Protein AF-A0A950LS25-F1 (afdb_monomer_lite)

Radius of gyration: 16.28 Å; chains: 1; bounding box: 35×24×46 Å

pLDDT: mean 94.0, std 10.26, range [50.5, 98.75]

Secondary structure (DSSP, 8-state):
-HHHHHHHHHHHHHHSS--HHHHHHHHTT--HHHHHHHHHHHHHHHHHHHHHHHHTPPPPTTSTT------

Sequence (71 aa):
HEAAVVQAADDLFENSVVSDETWKILSESYNTQQMMDLVFSIGQYNLVSWALNSFGVPLDDFLPGAQKKTP

Foldseek 3Di:
DVVLLVQQLVCCVPPVDRDPVSVVVPVVPDDPVRVVVSSVVSVVVVVVVVVCVVVVPFDDPPDPPGDPPDD

Structure (mmCIF, N/CA/C/O backbone):
data_AF-A0A950LS25-F1
#
_entry.id   AF-A0A950LS25-F1
#
loop_
_atom_site.group_PDB
_atom_site.id
_atom_site.type_symbol
_atom_site.label_atom_id
_atom_site.label_alt_id
_atom_site.label_comp_id
_atom_site.label_asym_id
_atom_site.label_entity_id
_atom_site.label_seq_id
_atom_site.pdbx_PDB_ins_code
_atom_site.Cartn_x
_atom_site.Cartn_y
_atom_site.Cartn_z
_atom_site.occupancy
_atom_site.B_iso_or_equiv
_atom_site.auth_seq_id
_atom_site.auth_comp_id
_atom_site.auth_asym_id
_atom_site.auth_atom_id
_atom_site.pdbx_PDB_model_num
ATOM 1 N N . HIS A 1 1 ? -10.082 -9.323 9.296 1.00 94.12 1 HIS A N 1
ATOM 2 C CA . HIS A 1 1 ? -8.707 -8.790 9.281 1.00 94.12 1 HIS A CA 1
ATOM 3 C C . HIS A 1 1 ? -8.072 -8.867 7.898 1.00 94.12 1 HIS A C 1
ATOM 5 O O . HIS A 1 1 ? -7.981 -7.836 7.259 1.00 94.12 1 HIS A O 1
ATOM 11 N N . GLU A 1 2 ? -7.707 -10.049 7.387 1.00 97.25 2 GLU A N 1
ATOM 12 C CA . GLU A 1 2 ? -6.979 -10.192 6.103 1.00 97.25 2 GLU A CA 1
ATOM 13 C C . GLU A 1 2 ? -7.673 -9.513 4.912 1.00 97.25 2 GLU A C 1
ATOM 15 O O . GLU A 1 2 ? -7.036 -8.776 4.169 1.00 97.25 2 GLU A O 1
ATOM 20 N N . ALA A 1 3 ? -8.993 -9.673 4.783 1.00 98.19 3 ALA A N 1
ATOM 21 C CA . ALA A 1 3 ? -9.764 -8.987 3.745 1.00 98.19 3 ALA A CA 1
ATOM 22 C C . ALA A 1 3 ? -9.660 -7.452 3.834 1.00 98.19 3 ALA A C 1
ATOM 24 O O . ALA A 1 3 ? -9.582 -6.786 2.810 1.00 98.19 3 ALA A O 1
ATOM 25 N N . ALA A 1 4 ? -9.592 -6.889 5.045 1.00 98.44 4 ALA A N 1
ATOM 26 C CA . ALA A 1 4 ? -9.439 -5.447 5.238 1.00 98.44 4 ALA A CA 1
ATOM 27 C C . ALA A 1 4 ? -8.021 -4.958 4.889 1.00 98.44 4 ALA A C 1
ATOM 29 O O . ALA A 1 4 ? -7.854 -3.812 4.493 1.00 98.44 4 ALA A O 1
ATOM 30 N N . VAL A 1 5 ? -7.000 -5.820 4.983 1.00 98.50 5 VAL A N 1
ATOM 31 C CA . VAL A 1 5 ? -5.641 -5.492 4.514 1.00 98.50 5 VAL A CA 1
ATOM 32 C C . VAL A 1 5 ? -5.629 -5.342 2.993 1.00 98.50 5 VAL A C 1
ATOM 34 O O . VAL A 1 5 ? -5.040 -4.394 2.484 1.00 98.50 5 VAL A O 1
ATOM 37 N N . VAL A 1 6 ? -6.308 -6.244 2.278 1.00 98.44 6 VAL A N 1
ATOM 38 C CA . VAL A 1 6 ? -6.470 -6.140 0.818 1.00 98.44 6 VAL A CA 1
ATOM 39 C C . VAL A 1 6 ? -7.300 -4.907 0.463 1.00 98.44 6 VAL A C 1
ATOM 41 O O . VAL A 1 6 ? -6.867 -4.112 -0.362 1.00 98.44 6 VAL A O 1
ATOM 44 N N . GLN A 1 7 ? -8.411 -4.671 1.170 1.00 98.75 7 GLN A N 1
ATOM 45 C CA . GLN A 1 7 ? -9.239 -3.483 0.958 1.00 98.75 7 GLN A CA 1
ATOM 46 C C . GLN A 1 7 ? -8.460 -2.177 1.174 1.00 98.75 7 GLN A C 1
ATOM 48 O O . GLN A 1 7 ? -8.658 -1.223 0.437 1.00 98.75 7 GLN A O 1
ATOM 53 N N . ALA A 1 8 ? -7.533 -2.117 2.136 1.00 98.69 8 ALA A N 1
ATOM 54 C CA . ALA A 1 8 ? -6.689 -0.936 2.323 1.00 98.69 8 ALA A CA 1
ATOM 55 C C . ALA A 1 8 ? -5.784 -0.662 1.110 1.00 98.69 8 ALA A C 1
ATOM 57 O O . ALA A 1 8 ? -5.485 0.498 0.824 1.00 98.69 8 ALA A O 1
ATOM 58 N N . ALA A 1 9 ? -5.346 -1.710 0.403 1.00 98.56 9 ALA A N 1
ATOM 59 C CA . ALA A 1 9 ? -4.582 -1.561 -0.829 1.00 98.56 9 ALA A CA 1
ATOM 60 C C . ALA A 1 9 ? -5.445 -1.010 -1.968 1.00 98.56 9 ALA A C 1
ATOM 62 O O . ALA A 1 9 ? -5.006 -0.082 -2.650 1.00 98.56 9 ALA A O 1
ATOM 63 N N . ASP A 1 10 ? -6.669 -1.520 -2.109 1.00 98.56 10 ASP A N 1
ATOM 64 C CA . ASP A 1 10 ? -7.643 -1.035 -3.090 1.00 98.56 10 ASP A CA 1
ATOM 65 C C . ASP A 1 10 ? -8.030 0.427 -2.804 1.00 98.56 10 ASP A C 1
ATOM 67 O O . ASP A 1 10 ? -7.904 1.284 -3.678 1.00 98.56 10 ASP A O 1
ATOM 71 N N . ASP A 1 11 ? -8.370 0.750 -1.552 1.00 98.69 11 ASP A N 1
ATOM 72 C CA . ASP A 1 11 ? -8.705 2.107 -1.105 1.00 98.69 11 ASP A CA 1
ATOM 73 C C . ASP A 1 11 ? -7.577 3.104 -1.446 1.00 98.69 11 ASP A C 1
ATOM 75 O O . ASP A 1 11 ? -7.822 4.182 -1.997 1.00 98.69 11 ASP A O 1
ATOM 79 N N . LEU A 1 12 ? -6.319 2.741 -1.164 1.00 98.50 12 LEU A N 1
ATOM 80 C CA . LEU A 1 12 ? -5.156 3.584 -1.460 1.00 98.50 12 LEU A CA 1
ATOM 81 C C . LEU A 1 12 ? -4.868 3.702 -2.958 1.00 98.50 12 LEU A C 1
ATOM 83 O O . LEU A 1 12 ? -4.450 4.770 -3.403 1.00 98.50 12 LEU A O 1
ATOM 87 N N . PHE A 1 13 ? -5.061 2.637 -3.734 1.00 97.75 13 PHE A N 1
ATOM 88 C CA . PHE A 1 13 ? -4.861 2.674 -5.180 1.00 97.75 13 PHE A CA 1
ATOM 89 C C . PHE A 1 13 ? -5.912 3.548 -5.875 1.00 97.75 13 PHE A C 1
ATOM 91 O O . PHE A 1 13 ? -5.566 4.362 -6.732 1.00 97.75 13 PHE A O 1
ATOM 98 N N . GLU A 1 14 ? -7.179 3.411 -5.489 1.00 97.75 14 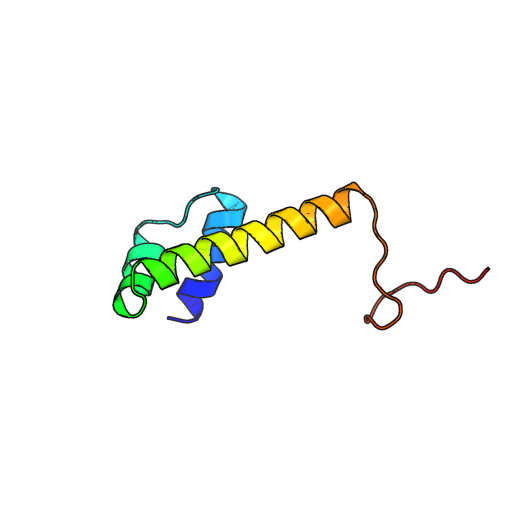GLU A N 1
ATOM 99 C CA . GLU A 1 14 ? -8.301 4.095 -6.133 1.00 97.75 14 GLU A CA 1
ATOM 100 C C . GLU A 1 14 ? -8.466 5.537 -5.647 1.00 97.75 14 GLU A C 1
ATOM 102 O O . GLU A 1 14 ? -8.693 6.446 -6.447 1.00 97.75 14 GLU A O 1
ATOM 107 N N . ASN A 1 15 ? -8.332 5.759 -4.337 1.00 97.81 15 ASN A N 1
ATOM 108 C CA . ASN A 1 15 ? -8.732 7.010 -3.692 1.00 97.81 15 ASN A CA 1
ATOM 109 C C . ASN A 1 15 ? -7.572 7.745 -3.014 1.00 97.81 15 ASN A C 1
ATOM 111 O O . ASN A 1 15 ? -7.762 8.851 -2.511 1.00 97.81 15 ASN A O 1
ATOM 115 N N . SER A 1 16 ? -6.365 7.165 -2.994 1.00 97.19 16 SER A N 1
ATOM 116 C CA . SER A 1 16 ? -5.200 7.714 -2.277 1.00 97.19 16 SER A CA 1
ATOM 117 C C . SER A 1 16 ? -5.421 7.901 -0.767 1.00 97.19 16 SER A C 1
ATOM 119 O O . SER A 1 16 ? -4.676 8.632 -0.114 1.00 97.19 16 SER A O 1
ATOM 121 N N . VAL A 1 17 ? -6.436 7.243 -0.198 1.00 98.25 17 VAL A N 1
ATOM 122 C CA . VAL A 1 17 ? -6.786 7.309 1.223 1.00 98.25 17 VAL A CA 1
ATOM 123 C C . VAL A 1 17 ? -7.470 6.011 1.645 1.00 98.25 17 VAL A C 1
ATOM 125 O O . VAL A 1 17 ? -8.313 5.502 0.916 1.00 98.25 17 VAL A O 1
ATOM 128 N N . VAL A 1 18 ? -7.115 5.477 2.816 1.00 98.56 18 VAL A N 1
ATOM 129 C CA . VAL A 1 18 ? -7.824 4.334 3.418 1.00 98.56 18 VAL A CA 1
ATOM 130 C C . VAL A 1 18 ? -9.175 4.818 3.939 1.00 98.56 18 VAL A C 1
ATOM 132 O O . VAL A 1 18 ? -9.226 5.834 4.633 1.00 98.56 18 VAL A O 1
ATOM 135 N N . SER A 1 19 ? -10.259 4.109 3.628 1.00 98.62 19 SER A N 1
ATOM 136 C CA . SER A 1 19 ? -11.593 4.483 4.106 1.00 98.62 19 SER A CA 1
ATOM 137 C C . SER A 1 19 ? -11.731 4.331 5.626 1.00 98.62 19 SER A C 1
ATOM 139 O O . SER A 1 19 ? -11.063 3.505 6.254 1.00 98.62 19 SER A O 1
ATOM 141 N N . ASP A 1 20 ? -12.647 5.093 6.231 1.00 98.62 20 ASP A N 1
ATOM 142 C CA . ASP A 1 20 ? -12.917 5.023 7.674 1.00 98.62 20 ASP A CA 1
ATOM 143 C C . ASP A 1 20 ? -13.367 3.619 8.120 1.00 98.62 20 ASP A C 1
ATOM 145 O O . ASP A 1 20 ? -13.026 3.171 9.217 1.00 98.62 20 ASP A O 1
ATOM 149 N N . GLU A 1 21 ? -14.118 2.908 7.271 1.00 98.50 21 GLU A N 1
ATOM 150 C CA . GLU A 1 21 ? -14.571 1.538 7.533 1.00 98.50 21 GLU A CA 1
ATOM 151 C C . GLU A 1 21 ? -13.388 0.565 7.598 1.00 98.50 21 GLU A C 1
ATOM 153 O O . GLU A 1 21 ? -13.220 -0.138 8.601 1.00 98.50 21 GLU A O 1
ATOM 158 N N . THR A 1 22 ? -12.525 0.579 6.579 1.00 98.75 22 THR A N 1
ATOM 159 C CA . THR A 1 22 ? -11.309 -0.241 6.537 1.00 98.75 22 THR A CA 1
ATOM 160 C C . THR A 1 22 ? -10.372 0.098 7.697 1.00 98.75 22 THR A C 1
ATOM 162 O O . THR A 1 22 ? -9.883 -0.801 8.389 1.00 98.75 22 THR A O 1
ATOM 165 N N . TRP A 1 23 ? -10.157 1.392 7.963 1.00 98.56 23 TRP A N 1
ATOM 166 C CA . TRP A 1 23 ? -9.310 1.864 9.059 1.00 98.56 23 TRP A CA 1
ATOM 167 C C . TRP A 1 23 ? -9.800 1.345 10.409 1.00 98.56 23 TRP A C 1
ATOM 169 O O . TRP A 1 23 ? -9.012 0.821 11.200 1.00 98.56 23 TRP A O 1
ATOM 179 N N . LYS A 1 24 ? -11.110 1.446 10.659 1.00 98.50 24 LYS A N 1
ATOM 180 C CA . LYS A 1 24 ? -11.729 0.971 11.895 1.00 98.50 24 LYS A CA 1
ATOM 181 C C . LYS A 1 24 ? -11.469 -0.518 12.106 1.00 98.50 24 LYS A C 1
ATOM 183 O O . LYS A 1 24 ? -10.977 -0.874 13.173 1.00 98.50 24 LYS A O 1
ATOM 188 N N . ILE A 1 25 ? -11.727 -1.358 11.100 1.00 98.56 25 ILE A N 1
ATOM 189 C CA . ILE A 1 25 ? -11.535 -2.816 11.193 1.00 98.56 25 ILE A CA 1
ATOM 190 C C . ILE A 1 25 ? -10.077 -3.164 11.511 1.00 98.56 25 ILE A C 1
ATOM 192 O O . ILE A 1 25 ? -9.804 -3.991 12.378 1.00 98.56 25 ILE A O 1
ATOM 196 N N . LEU A 1 26 ? -9.123 -2.538 10.821 1.00 98.69 26 LEU A N 1
ATOM 197 C CA . LEU A 1 26 ? -7.705 -2.844 11.013 1.00 98.69 26 LEU A CA 1
ATOM 198 C C . LEU A 1 26 ? -7.189 -2.368 12.374 1.00 98.69 26 LEU A C 1
ATOM 200 O O . LEU A 1 26 ? -6.407 -3.073 13.015 1.00 98.69 26 LEU A O 1
ATOM 204 N N . SER A 1 27 ? -7.681 -1.225 12.857 1.00 98.25 27 SER A N 1
ATOM 205 C CA . SER A 1 27 ? -7.295 -0.665 14.156 1.00 98.25 27 SER A CA 1
ATOM 206 C C . SER A 1 27 ? -7.727 -1.509 15.365 1.00 98.25 27 SER A C 1
ATOM 208 O O . SER A 1 27 ? -7.217 -1.305 16.463 1.00 98.25 27 SER A O 1
ATOM 210 N N . GLU A 1 28 ? -8.618 -2.493 15.182 1.00 98.25 28 GLU A N 1
ATOM 211 C CA . GLU A 1 28 ? -8.977 -3.456 16.236 1.00 98.25 28 GLU A CA 1
ATOM 212 C C . GLU A 1 28 ? -7.806 -4.380 16.614 1.00 98.25 28 GLU A C 1
ATOM 214 O O . GLU A 1 28 ? -7.780 -4.923 17.719 1.00 98.25 28 GLU A O 1
ATOM 219 N N . SER A 1 29 ? -6.831 -4.563 15.716 1.00 97.88 29 SER A N 1
ATOM 220 C CA . SER A 1 29 ? -5.671 -5.438 15.941 1.00 97.88 29 SER A CA 1
ATOM 221 C C . SER A 1 29 ? -4.318 -4.780 15.661 1.00 97.88 29 SER A C 1
ATOM 223 O O . SER A 1 29 ? -3.299 -5.259 16.162 1.00 97.88 29 SER A O 1
ATOM 225 N N . TYR A 1 30 ? -4.289 -3.683 14.902 1.00 98.50 30 TYR A N 1
ATOM 226 C CA . TYR A 1 30 ? -3.088 -2.898 14.636 1.00 98.50 30 TYR A CA 1
ATOM 227 C C . TYR A 1 30 ? -3.037 -1.637 15.485 1.00 98.50 30 TYR A C 1
ATOM 229 O O . TYR A 1 30 ? -4.005 -0.889 15.606 1.00 98.50 30 TYR A O 1
ATOM 237 N N . ASN A 1 31 ? -1.858 -1.370 16.038 1.00 98.56 31 ASN A N 1
ATOM 238 C CA . ASN A 1 31 ? -1.565 -0.088 16.660 1.00 98.56 31 ASN A CA 1
ATOM 239 C C . ASN A 1 31 ? -1.236 0.986 15.603 1.00 98.56 31 ASN A C 1
ATOM 241 O O . ASN A 1 31 ? -1.066 0.699 14.418 1.00 98.56 31 ASN A O 1
ATOM 245 N N . THR A 1 32 ? -1.090 2.238 16.039 1.00 98.19 32 THR A N 1
ATOM 246 C CA . THR A 1 32 ? -0.805 3.375 15.151 1.00 98.19 32 THR A CA 1
ATOM 247 C C . THR A 1 32 ? 0.441 3.181 14.284 1.00 98.19 32 THR A C 1
ATOM 249 O O . THR A 1 32 ? 0.419 3.554 13.116 1.00 98.19 32 THR A O 1
ATOM 252 N N . GLN A 1 33 ? 1.523 2.605 14.820 1.00 98.62 33 GLN A N 1
ATOM 253 C CA . GLN A 1 33 ? 2.744 2.359 14.042 1.00 98.62 33 GLN A CA 1
ATOM 254 C C . GLN A 1 33 ? 2.494 1.330 12.942 1.00 98.62 33 GLN A C 1
ATOM 256 O O . GLN A 1 33 ? 2.830 1.586 11.795 1.00 98.62 33 GLN A O 1
ATOM 261 N N . GLN A 1 34 ? 1.797 0.241 13.259 1.00 98.62 34 GLN A N 1
ATOM 262 C CA . GLN A 1 34 ? 1.431 -0.782 12.280 1.00 98.62 34 GLN A CA 1
ATOM 263 C C . GLN A 1 34 ? 0.475 -0.246 11.203 1.00 98.62 34 GLN A C 1
ATOM 265 O O . GLN A 1 34 ? 0.600 -0.611 10.038 1.00 98.62 34 GLN A O 1
ATOM 270 N N . MET A 1 35 ? -0.445 0.658 11.562 1.00 98.56 35 MET A N 1
ATOM 271 C CA . MET A 1 35 ? -1.302 1.343 10.587 1.00 98.56 35 MET A CA 1
ATOM 272 C C . MET A 1 35 ? -0.489 2.244 9.647 1.00 98.56 35 MET A C 1
ATOM 274 O O . MET A 1 35 ? -0.729 2.248 8.441 1.00 98.56 35 MET A O 1
ATOM 278 N N . MET A 1 36 ? 0.498 2.981 10.171 1.00 98.62 36 MET A N 1
ATOM 279 C CA . MET A 1 36 ? 1.417 3.766 9.338 1.00 98.62 36 MET A CA 1
ATOM 280 C C . MET A 1 36 ? 2.256 2.864 8.425 1.00 98.62 36 MET A C 1
ATOM 282 O O . MET A 1 36 ? 2.347 3.134 7.228 1.00 98.62 36 MET A O 1
ATOM 286 N N . ASP A 1 37 ? 2.818 1.777 8.961 1.00 98.62 37 ASP A N 1
ATOM 287 C CA . ASP A 1 37 ? 3.625 0.814 8.204 1.00 98.62 37 ASP A CA 1
ATOM 288 C C . ASP A 1 37 ? 2.831 0.1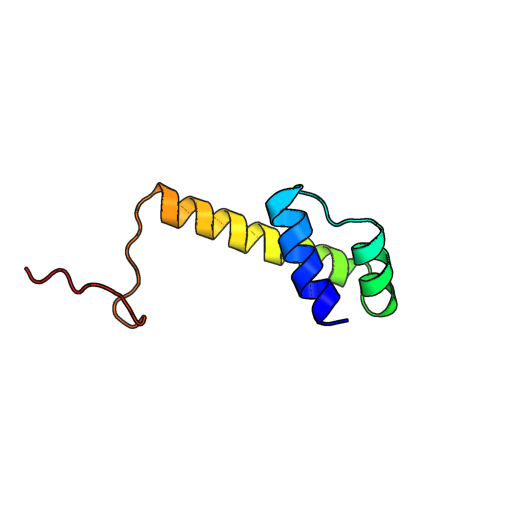94 7.051 1.00 98.62 37 ASP A C 1
ATOM 290 O O . ASP A 1 37 ? 3.360 0.051 5.947 1.00 98.62 37 ASP A O 1
ATOM 294 N N . LEU A 1 38 ? 1.553 -0.122 7.277 1.00 98.50 38 LEU A N 1
ATOM 295 C CA . LEU A 1 38 ? 0.645 -0.620 6.247 1.00 98.50 38 LEU A CA 1
ATOM 296 C C . LEU A 1 38 ? 0.511 0.380 5.089 1.00 98.50 38 LEU A C 1
ATOM 298 O O . LEU A 1 38 ? 0.759 0.022 3.937 1.00 98.50 38 LEU A O 1
ATOM 302 N N . VAL A 1 39 ? 0.160 1.635 5.394 1.00 98.56 39 VAL A N 1
ATOM 303 C CA . VAL A 1 39 ? -0.043 2.687 4.381 1.00 98.56 39 VAL A CA 1
ATOM 304 C C . VAL A 1 39 ? 1.243 2.949 3.599 1.00 98.56 39 VAL A C 1
ATOM 306 O O . VAL A 1 39 ? 1.218 3.002 2.367 1.00 98.56 39 VAL A O 1
ATOM 309 N N . PHE A 1 40 ? 2.381 3.072 4.289 1.00 98.50 40 PHE A N 1
ATOM 310 C CA . PHE A 1 40 ? 3.665 3.311 3.632 1.00 98.50 40 PHE A CA 1
ATOM 311 C C . PHE A 1 40 ? 4.103 2.132 2.767 1.00 98.50 40 PHE A C 1
ATOM 313 O O . PHE A 1 40 ? 4.576 2.356 1.654 1.00 98.50 40 PHE A O 1
ATOM 320 N N . SER A 1 41 ? 3.923 0.896 3.237 1.00 98.31 41 SER A N 1
ATOM 321 C CA . SER A 1 41 ? 4.290 -0.299 2.471 1.00 98.31 41 SER A CA 1
ATOM 322 C C . SER A 1 41 ? 3.496 -0.381 1.170 1.00 98.31 41 SER A C 1
ATOM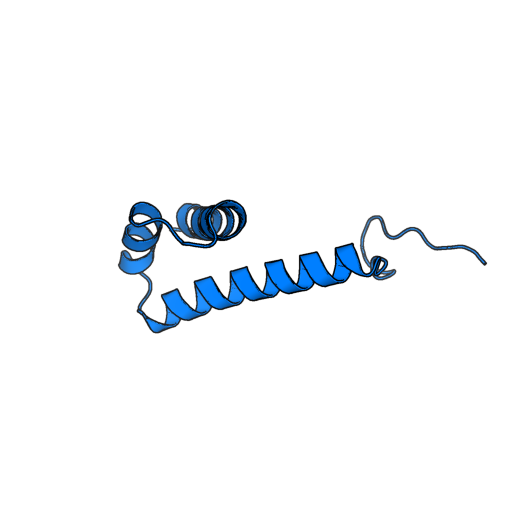 324 O O . SER A 1 41 ? 4.087 -0.505 0.099 1.00 98.31 41 SER A O 1
ATOM 326 N N . ILE A 1 42 ? 2.170 -0.234 1.241 1.00 98.38 42 ILE A N 1
ATOM 327 C CA . ILE A 1 42 ? 1.299 -0.245 0.059 1.00 98.38 42 ILE A CA 1
ATOM 328 C C . IL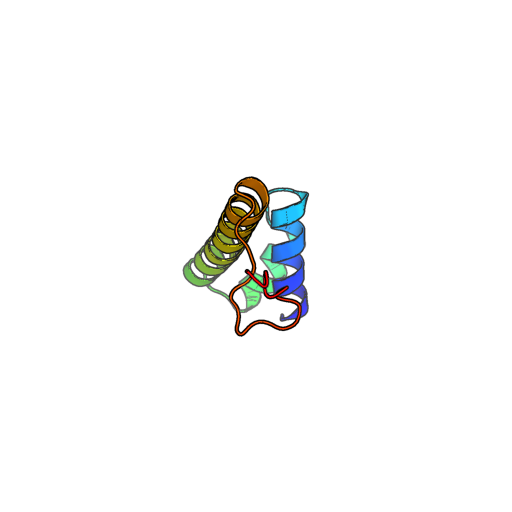E A 1 42 ? 1.688 0.884 -0.907 1.00 98.38 42 ILE A C 1
ATOM 330 O O . ILE A 1 42 ? 1.915 0.641 -2.094 1.00 98.38 42 ILE A O 1
ATOM 334 N N . GLY A 1 43 ? 1.826 2.114 -0.402 1.00 97.88 43 GLY A N 1
ATOM 335 C CA . GLY A 1 43 ? 2.175 3.276 -1.221 1.00 97.88 43 GLY A CA 1
ATOM 336 C C . GLY A 1 43 ? 3.531 3.141 -1.921 1.00 97.88 43 GLY A C 1
ATOM 337 O O . GLY A 1 43 ? 3.655 3.491 -3.094 1.00 97.88 43 GLY A O 1
ATOM 338 N N . GLN A 1 44 ? 4.538 2.585 -1.240 1.00 98.31 44 GLN A N 1
ATOM 339 C CA . GLN A 1 44 ? 5.858 2.310 -1.818 1.00 98.31 44 GLN A CA 1
ATOM 340 C C . GLN A 1 44 ? 5.769 1.328 -2.993 1.00 98.31 44 GLN A C 1
ATOM 342 O O . GLN A 1 44 ? 6.322 1.607 -4.056 1.00 98.31 44 GLN A O 1
ATOM 347 N N . TYR A 1 45 ? 5.044 0.214 -2.848 1.00 97.31 45 TYR A N 1
ATOM 348 C CA . TYR A 1 45 ? 4.883 -0.753 -3.941 1.00 97.31 45 TYR A CA 1
ATOM 349 C C . TYR A 1 45 ? 4.094 -0.183 -5.123 1.00 97.31 45 TYR A C 1
ATOM 351 O O . TYR A 1 45 ? 4.447 -0.461 -6.273 1.00 97.31 45 TYR A O 1
ATOM 359 N N . ASN A 1 46 ? 3.093 0.665 -4.870 1.00 96.50 46 ASN A N 1
ATOM 360 C CA . ASN A 1 46 ? 2.382 1.379 -5.932 1.00 96.50 46 ASN A CA 1
ATOM 361 C C . ASN A 1 46 ? 3.318 2.332 -6.690 1.00 96.50 46 ASN A C 1
ATOM 363 O O . ASN A 1 46 ? 3.385 2.280 -7.919 1.00 96.50 46 ASN A O 1
ATOM 367 N N . LEU A 1 47 ? 4.103 3.142 -5.971 1.00 97.56 47 LEU A N 1
ATOM 368 C CA . LEU A 1 47 ? 5.080 4.058 -6.567 1.00 97.56 47 LEU A CA 1
ATOM 369 C C . LEU A 1 47 ? 6.120 3.318 -7.418 1.00 97.56 47 LEU A C 1
ATOM 371 O O . LEU A 1 47 ? 6.386 3.717 -8.553 1.00 97.56 47 LEU A O 1
ATOM 375 N N . VAL A 1 48 ? 6.700 2.239 -6.885 1.00 97.69 48 VAL A N 1
ATOM 376 C CA . VAL A 1 48 ? 7.679 1.416 -7.608 1.00 97.69 48 VAL A CA 1
ATOM 377 C C . VAL A 1 48 ? 7.046 0.820 -8.863 1.00 97.69 48 VAL A C 1
ATOM 379 O O . VAL A 1 48 ? 7.627 0.924 -9.940 1.00 97.69 48 VAL A O 1
ATOM 382 N N . SER A 1 49 ? 5.837 0.265 -8.758 1.00 96.00 49 SER A N 1
ATOM 383 C CA . SER A 1 49 ? 5.123 -0.314 -9.902 1.00 96.00 49 SER A CA 1
ATOM 384 C C . SER A 1 49 ? 4.865 0.721 -11.000 1.00 96.00 49 SER A C 1
ATOM 386 O O . SER A 1 49 ? 5.119 0.456 -12.175 1.00 96.00 49 SER A O 1
ATOM 388 N N . TRP A 1 50 ? 4.428 1.931 -10.639 1.00 97.12 50 TRP A N 1
ATOM 389 C CA . TRP A 1 50 ? 4.275 3.029 -11.595 1.00 97.12 50 TRP A CA 1
ATOM 390 C C . TRP A 1 50 ? 5.595 3.428 -12.250 1.00 97.12 50 TRP A C 1
ATOM 392 O O . TRP A 1 50 ? 5.622 3.625 -13.466 1.00 97.12 50 TRP A O 1
ATOM 402 N N . ALA A 1 51 ? 6.684 3.523 -11.484 1.00 98.25 51 ALA A N 1
ATOM 403 C CA . ALA A 1 51 ? 8.001 3.854 -12.018 1.00 98.25 51 ALA A CA 1
ATOM 404 C C . ALA A 1 51 ? 8.493 2.792 -13.015 1.00 98.25 51 ALA A C 1
ATOM 406 O O . ALA A 1 51 ? 8.851 3.132 -14.141 1.00 98.25 51 ALA A O 1
ATOM 407 N N . LEU A 1 52 ? 8.444 1.508 -12.643 1.00 96.56 52 LEU A N 1
ATOM 408 C CA . LEU A 1 52 ? 8.860 0.396 -13.505 1.00 96.56 52 LEU A CA 1
ATOM 409 C C . LEU A 1 52 ? 8.056 0.359 -14.811 1.00 96.56 52 LEU A C 1
ATOM 411 O O . LEU A 1 52 ? 8.646 0.284 -15.891 1.00 96.56 52 LEU A O 1
ATOM 415 N N . ASN A 1 53 ? 6.729 0.493 -14.719 1.00 95.38 53 ASN A N 1
ATOM 416 C CA . ASN A 1 53 ? 5.849 0.528 -15.886 1.00 95.38 53 ASN A CA 1
ATOM 417 C C . ASN A 1 53 ? 6.140 1.740 -16.783 1.00 95.38 53 ASN A C 1
ATOM 419 O O . ASN A 1 53 ? 6.229 1.598 -18.000 1.00 95.38 53 ASN A O 1
ATOM 423 N N . SER A 1 54 ? 6.326 2.924 -16.193 1.00 97.12 54 SER A N 1
ATOM 424 C CA . SER A 1 54 ? 6.574 4.166 -16.941 1.00 97.12 54 SER A CA 1
ATOM 425 C C . SER A 1 54 ? 7.939 4.181 -17.626 1.00 97.12 54 SER A C 1
ATOM 427 O O . SER A 1 54 ? 8.085 4.746 -18.707 1.00 97.12 54 SER A O 1
ATOM 429 N N . PHE A 1 55 ? 8.945 3.555 -17.014 1.00 97.00 55 PHE A N 1
ATOM 430 C CA . PHE A 1 55 ? 10.291 3.445 -17.576 1.00 97.00 55 PHE A CA 1
ATOM 431 C C . PHE A 1 55 ? 10.457 2.243 -18.514 1.00 97.00 55 PHE A C 1
ATOM 433 O O . PHE A 1 55 ? 11.514 2.094 -19.125 1.00 97.00 55 PHE A O 1
ATOM 440 N N . GLY A 1 56 ? 9.430 1.396 -18.650 1.00 94.25 56 GLY A N 1
ATOM 441 C CA . GLY A 1 56 ? 9.479 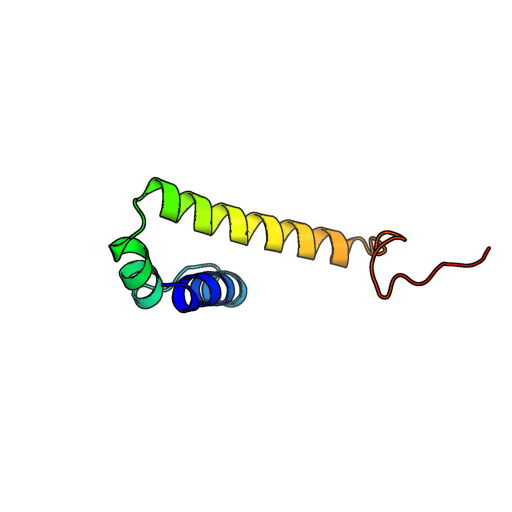0.201 -19.489 1.00 94.25 56 GLY A CA 1
ATOM 442 C C . GLY A 1 56 ? 10.523 -0.812 -19.020 1.00 94.25 56 GLY A C 1
ATOM 443 O O . GLY A 1 56 ? 11.157 -1.464 -19.853 1.00 94.25 56 GLY A O 1
ATOM 444 N N . VAL A 1 57 ? 10.737 -0.918 -17.703 1.00 94.06 57 VAL A N 1
ATOM 445 C CA . VAL A 1 57 ? 11.694 -1.873 -17.132 1.00 94.06 57 VAL A CA 1
ATOM 446 C C . VAL A 1 57 ? 11.202 -3.296 -17.426 1.00 94.06 57 VAL A C 1
ATOM 448 O O . VAL A 1 57 ? 10.056 -3.616 -17.106 1.00 94.06 57 VAL A O 1
ATOM 451 N N . PRO A 1 58 ? 12.018 -4.151 -18.069 1.00 91.31 58 PRO A N 1
ATOM 452 C CA . PRO A 1 58 ? 11.621 -5.522 -18.357 1.00 91.31 58 PRO A CA 1
ATOM 453 C C . PRO A 1 58 ? 11.534 -6.351 -17.073 1.00 91.31 58 PRO A C 1
ATOM 455 O O . PRO A 1 58 ? 12.192 -6.050 -16.080 1.00 91.31 58 PRO A O 1
ATOM 458 N N . LEU A 1 59 ? 10.751 -7.428 -17.121 1.00 90.44 59 LEU A N 1
ATOM 459 C CA . LEU A 1 59 ? 10.773 -8.446 -16.072 1.00 90.44 59 LEU A CA 1
ATOM 460 C C . LEU A 1 59 ? 12.165 -9.077 -15.977 1.00 90.44 59 LEU A C 1
ATOM 462 O O . LEU A 1 59 ? 12.807 -9.313 -17.002 1.00 90.44 59 LEU A O 1
ATOM 466 N N . ASP A 1 60 ? 12.581 -9.410 -14.758 1.00 90.00 60 ASP A N 1
ATOM 467 C CA . ASP A 1 60 ? 13.792 -10.193 -14.535 1.00 90.00 60 ASP A CA 1
ATOM 468 C C . ASP A 1 60 ? 13.671 -11.592 -15.161 1.00 90.00 60 ASP A C 1
ATOM 470 O O . ASP A 1 60 ? 12.616 -12.227 -15.108 1.00 90.00 60 ASP A O 1
ATOM 474 N N . ASP A 1 61 ? 14.778 -12.116 -15.693 1.00 91.56 61 ASP A N 1
ATOM 475 C CA . ASP A 1 61 ? 14.821 -13.369 -16.467 1.00 91.56 61 ASP A CA 1
ATOM 476 C C . ASP A 1 61 ? 14.323 -14.616 -15.716 1.00 91.56 61 ASP A C 1
ATOM 478 O O . ASP A 1 61 ? 13.980 -15.626 -16.338 1.00 91.56 61 ASP A O 1
ATOM 482 N N . PHE A 1 62 ? 14.319 -14.582 -14.381 1.00 89.88 62 PHE A N 1
ATOM 483 C CA . PHE A 1 62 ? 13.843 -15.687 -13.547 1.00 89.88 62 PHE A CA 1
ATOM 484 C C . PHE A 1 62 ? 12.322 -15.667 -13.327 1.00 89.88 62 PHE A C 1
ATOM 486 O O . PHE A 1 62 ? 11.779 -16.632 -12.784 1.00 89.88 62 PHE A O 1
ATOM 493 N N . LEU A 1 63 ? 11.624 -14.595 -13.721 1.00 90.12 63 LEU A N 1
ATOM 494 C CA . LEU A 1 63 ? 10.182 -14.466 -13.541 1.00 90.12 63 LEU A CA 1
ATOM 495 C C . LEU A 1 63 ? 9.404 -15.189 -14.655 1.00 90.12 63 LEU A C 1
ATOM 497 O O . LEU A 1 63 ? 9.747 -15.081 -15.838 1.00 90.12 63 LEU A O 1
ATOM 501 N N . PRO A 1 64 ? 8.303 -15.889 -14.319 1.00 88.25 64 PRO A N 1
ATOM 502 C CA . PRO A 1 64 ? 7.384 -16.416 -15.319 1.00 88.25 64 PRO A CA 1
ATOM 503 C C . PRO A 1 64 ? 6.869 -15.298 -16.239 1.00 88.25 64 PRO A C 1
ATOM 505 O O . PRO A 1 64 ? 6.392 -14.271 -15.767 1.00 88.25 64 PRO A O 1
ATOM 508 N N . GLY A 1 65 ? 6.945 -15.502 -17.556 1.00 81.75 65 GLY A N 1
ATOM 509 C CA . GLY A 1 65 ? 6.483 -14.522 -18.549 1.00 81.75 65 GLY A CA 1
ATOM 510 C C . GLY A 1 65 ? 7.533 -13.501 -19.000 1.00 81.75 65 GLY A C 1
ATOM 511 O O . GLY A 1 65 ? 7.248 -12.724 -19.912 1.00 81.75 65 GLY A O 1
ATOM 512 N N . ALA A 1 66 ? 8.751 -13.530 -18.447 1.00 83.00 66 ALA A N 1
ATOM 513 C CA . ALA A 1 66 ? 9.870 -12.775 -18.997 1.00 83.00 66 ALA A CA 1
ATOM 514 C C . ALA A 1 66 ? 10.169 -13.256 -20.429 1.00 83.00 66 ALA A C 1
ATOM 516 O O . ALA A 1 66 ? 10.520 -14.416 -20.668 1.00 83.00 66 ALA A O 1
ATOM 517 N N . GLN A 1 67 ? 10.001 -12.371 -21.414 1.00 75.25 67 GLN A N 1
ATOM 518 C CA . GLN A 1 67 ? 10.425 -12.668 -22.777 1.00 75.25 67 GLN A CA 1
ATOM 519 C C . GLN A 1 67 ? 11.944 -12.542 -22.839 1.00 75.25 67 GLN A C 1
ATOM 521 O O . GLN A 1 67 ? 12.476 -11.433 -22.775 1.00 75.25 67 GLN A O 1
ATOM 526 N N . LYS A 1 68 ? 12.648 -13.666 -23.015 1.00 59.69 68 LYS A N 1
ATOM 527 C CA . LYS A 1 68 ? 14.067 -13.627 -23.379 1.00 59.69 68 LYS A CA 1
ATOM 528 C C . LYS A 1 68 ? 14.179 -12.945 -24.735 1.00 59.69 68 LYS A C 1
ATOM 530 O O . LYS A 1 68 ? 13.877 -13.557 -25.762 1.00 59.69 68 LYS A O 1
ATOM 535 N N . LYS A 1 69 ? 14.611 -11.682 -24.752 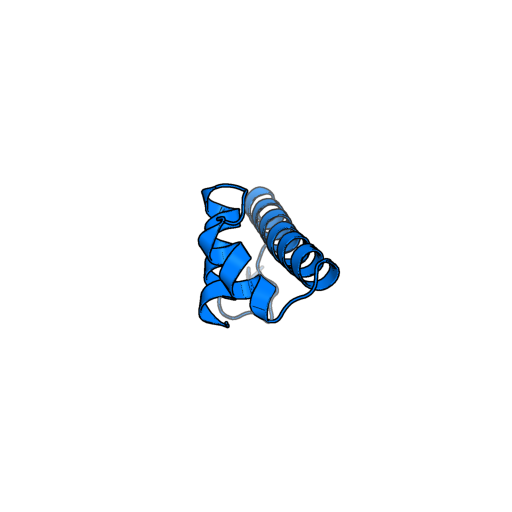1.00 56.94 69 LYS A N 1
ATOM 536 C CA . LYS A 1 69 ? 15.073 -11.057 -25.992 1.00 56.94 69 LYS A CA 1
ATOM 537 C C . LYS A 1 69 ? 16.281 -11.869 -26.450 1.00 56.94 69 LYS A C 1
ATOM 539 O O . LYS A 1 69 ? 17.349 -11.803 -25.852 1.00 56.94 69 LYS A O 1
ATOM 544 N N . THR A 1 70 ? 16.053 -12.731 -27.435 1.00 50.50 70 THR A N 1
ATOM 545 C CA . THR A 1 70 ? 17.126 -13.481 -28.090 1.00 50.50 70 THR A CA 1
ATOM 546 C C . THR A 1 70 ? 17.917 -12.459 -28.917 1.00 50.50 70 THR A C 1
ATOM 548 O O . THR A 1 70 ? 17.263 -11.595 -29.509 1.00 50.50 70 THR A O 1
ATOM 551 N N . PRO A 1 71 ? 19.263 -12.472 -28.884 1.00 56.91 71 PRO A N 1
ATOM 552 C CA . PRO A 1 71 ? 20.080 -11.495 -29.604 1.00 56.91 71 PRO A CA 1
ATOM 553 C C . PRO A 1 71 ? 19.835 -11.507 -31.116 1.00 56.91 71 PRO A C 1
ATOM 555 O O . PRO A 1 71 ? 19.514 -12.591 -31.657 1.00 56.91 71 PRO A O 1
#